Protein AF-A0AAE3LDX1-F1 (afdb_monomer)

Organism: NCBI:txid2953895

pLDDT: mean 82.6, std 17.27, range [41.84, 97.5]

Solvent-accessible surface area (backbone atoms only — not comparable to full-atom values): 6766 Å² total; per-residue (Å²): 136,86,84,80,82,76,87,76,83,76,83,74,78,68,74,68,75,79,70,68,43,77,46,78,57,94,51,28,43,35,42,37,35,90,88,73,79,52,66,51,73,48,46,30,90,44,48,63,34,36,38,38,36,56,79,73,34,30,33,39,39,35,30,73,88,74,52,72,50,79,44,81,39,55,69,71,58,42,50,60,47,43,72,49,41,36,60,80,95,42,52,80,40,33,29,28,32,52,78,74,74,73,74,43,46,54,78,79,70,83,126

Mean predicted aligned error: 10.05 Å

Foldseek 3Di:
DDDDDDDDDPPPPPPPVQDFDWDADDLKIWTDRPPPPDIDIAHLQQFPAWEQEQVQQWIWTAGPVGDIDIDRHHLVVSVVVCVSNHPPVCQQRYWYDYPDDDIDRSVPPPD

Nearest PDB structures (foldseek):
  5umr-assembly1_A  TM=7.146E-01  e=5.166E-03  Homo sapiens
  4khb-assembly1_B  TM=6.270E-01  e=1.653E-02  Thermochaetoides thermophila DSM 1495
  8y8y-assembly1_A  TM=6.718E-01  e=1.009E-01  Homo sapiens
  5xq0-assembly1_A  TM=7.193E-01  e=2.190E-01  Mus musculus
  2dyq-assembly1_A  TM=5.328E-01  e=3.303E+00  Homo sapiens

Radius of gyration: 20.58 Å; Cα contacts (8 Å, |Δi|>4): 174; chains: 1; bounding box: 37×76×34 Å

Secondary structure (DSSP, 8-state):
------------------PPEEEEETTEEEEE-TTT--EEEEEGGGEEEEEEEGGGTEEEEEETTS-EEEEE--HHHHHHHHHHHS-GGGGGGEEEE-SSS--EETTT---

Structure (mmCIF, N/CA/C/O backbone):
data_AF-A0AAE3LDX1-F1
#
_entry.id   AF-A0AAE3LDX1-F1
#
loop_
_atom_site.group_PDB
_atom_site.id
_atom_site.type_symbol
_atom_site.label_atom_id
_atom_site.label_alt_id
_atom_site.label_comp_id
_atom_site.label_asym_id
_atom_site.label_entity_id
_atom_site.label_seq_id
_atom_site.pdbx_PDB_ins_code
_atom_site.Cartn_x
_atom_site.Cartn_y
_atom_site.Cartn_z
_atom_site.occupancy
_atom_site.B_iso_or_equiv
_atom_site.auth_seq_id
_atom_site.auth_comp_id
_atom_site.auth_asym_id
_atom_site.auth_atom_id
_atom_site.pdbx_PDB_model_num
ATOM 1 N N . MET A 1 1 ? 7.105 65.874 -15.212 1.00 44.81 1 MET A N 1
ATOM 2 C CA . MET A 1 1 ? 5.993 64.939 -15.506 1.00 44.81 1 MET A CA 1
ATOM 3 C C . MET A 1 1 ? 6.201 63.674 -14.682 1.00 44.81 1 MET A C 1
ATOM 5 O O . MET A 1 1 ? 7.175 62.970 -14.899 1.00 44.81 1 MET A O 1
ATOM 9 N N . LYS A 1 2 ? 5.371 63.447 -13.654 1.00 41.84 2 LYS A N 1
ATOM 10 C CA . LYS A 1 2 ? 5.481 62.293 -12.744 1.00 41.84 2 LYS A CA 1
ATOM 11 C C . LYS A 1 2 ? 4.779 61.091 -13.383 1.00 41.84 2 LYS A C 1
ATOM 13 O O . LYS A 1 2 ? 3.555 61.102 -13.482 1.00 41.84 2 LYS A O 1
ATOM 18 N N . SER A 1 3 ? 5.528 60.074 -13.812 1.00 41.97 3 SER A N 1
ATOM 19 C CA . SER A 1 3 ? 4.929 58.808 -14.242 1.00 41.97 3 SER A CA 1
ATOM 20 C C . SER A 1 3 ? 4.541 57.997 -12.998 1.00 41.97 3 SER A C 1
ATOM 22 O O . SER A 1 3 ? 5.380 57.630 -12.179 1.00 41.97 3 SER A O 1
ATOM 24 N N . ARG A 1 4 ? 3.236 57.802 -12.797 1.00 49.56 4 ARG A N 1
ATOM 25 C CA . ARG A 1 4 ? 2.677 56.860 -11.821 1.00 49.56 4 ARG A CA 1
ATOM 26 C C . ARG A 1 4 ? 2.269 55.616 -12.599 1.00 49.56 4 ARG A C 1
ATOM 28 O O . ARG A 1 4 ? 1.167 55.571 -13.143 1.00 49.56 4 ARG A O 1
ATOM 35 N N . SER A 1 5 ? 3.164 54.635 -12.682 1.00 45.28 5 SER A N 1
ATOM 36 C CA . SER A 1 5 ? 2.796 53.305 -13.164 1.00 45.28 5 SER A CA 1
ATOM 37 C C . SER A 1 5 ? 2.105 52.546 -12.034 1.00 45.28 5 SER A C 1
ATOM 39 O O . SER A 1 5 ? 2.585 52.509 -10.902 1.00 45.28 5 SER A O 1
ATOM 41 N N . ARG A 1 6 ? 0.912 52.038 -12.339 1.00 51.56 6 ARG A N 1
ATOM 42 C CA . ARG A 1 6 ? -0.026 51.410 -11.410 1.00 51.56 6 ARG A CA 1
ATOM 43 C C . ARG A 1 6 ? 0.454 50.003 -11.060 1.00 51.56 6 ARG A C 1
ATOM 45 O O . ARG A 1 6 ? 0.737 49.211 -11.955 1.00 51.56 6 ARG A O 1
ATOM 52 N N . ASN A 1 7 ? 0.454 49.689 -9.766 1.00 49.59 7 ASN A N 1
ATOM 53 C CA . ASN A 1 7 ? 0.557 48.328 -9.247 1.00 49.59 7 ASN A CA 1
ATOM 54 C C . ASN A 1 7 ? -0.519 47.446 -9.891 1.00 49.59 7 ASN A C 1
ATOM 56 O O . ASN A 1 7 ? -1.702 47.566 -9.570 1.00 49.59 7 ASN A O 1
ATOM 60 N N . ARG A 1 8 ? -0.112 46.547 -10.791 1.00 45.41 8 ARG A N 1
ATOM 61 C CA . ARG A 1 8 ? -0.968 45.457 -11.250 1.00 45.41 8 ARG A CA 1
ATOM 62 C C . ARG A 1 8 ? -0.807 44.308 -10.264 1.00 45.41 8 ARG A C 1
ATOM 64 O O . ARG A 1 8 ? 0.188 43.590 -10.294 1.00 45.41 8 ARG A O 1
ATOM 71 N N . SER A 1 9 ? -1.789 44.197 -9.372 1.00 49.94 9 SER A N 1
ATOM 72 C CA . SER A 1 9 ? -2.057 42.998 -8.582 1.00 49.94 9 SER A CA 1
ATOM 73 C C . SER A 1 9 ? -2.025 41.787 -9.516 1.00 49.94 9 SER A C 1
ATOM 75 O O . SER A 1 9 ? -2.867 41.667 -10.407 1.00 49.94 9 SER A O 1
ATOM 77 N N . THR A 1 10 ? -1.014 40.935 -9.366 1.00 48.53 10 THR A N 1
ATOM 78 C CA . THR A 1 10 ? -1.099 39.563 -9.857 1.00 48.53 10 THR A CA 1
ATOM 79 C C . THR A 1 10 ? -1.585 38.755 -8.678 1.00 48.53 10 THR A C 1
ATOM 81 O O . THR A 1 10 ? -0.826 38.384 -7.784 1.00 48.53 10 THR A O 1
ATOM 84 N N . ASP A 1 11 ? -2.900 38.592 -8.666 1.00 45.12 11 ASP A N 1
ATOM 85 C CA . ASP A 1 11 ? -3.626 37.654 -7.838 1.00 45.12 11 ASP A CA 1
ATOM 86 C C . ASP A 1 11 ? -3.060 36.257 -8.122 1.00 45.12 11 ASP A C 1
ATOM 88 O O . ASP A 1 11 ? -3.451 35.558 -9.055 1.00 45.12 11 ASP A O 1
ATOM 92 N N . LYS A 1 12 ? -2.005 35.897 -7.387 1.00 45.44 12 LYS A N 1
ATOM 93 C CA . LYS A 1 12 ? -1.544 34.522 -7.292 1.00 45.44 12 LYS A CA 1
ATOM 94 C C . LYS A 1 12 ? -2.533 33.855 -6.358 1.00 45.44 12 LYS A C 1
ATOM 96 O O . LYS A 1 12 ? -2.269 33.742 -5.160 1.00 45.44 12 LYS A O 1
ATOM 101 N N . THR A 1 13 ? -3.640 33.380 -6.915 1.00 45.41 13 THR A N 1
ATOM 102 C CA . THR A 1 13 ? -4.394 32.263 -6.354 1.00 45.41 13 THR A CA 1
ATOM 103 C C . THR A 1 13 ? -3.434 31.080 -6.267 1.00 45.41 13 THR A C 1
ATOM 105 O O . THR A 1 13 ? -3.368 30.199 -7.119 1.00 45.41 13 THR A O 1
ATOM 108 N N . ARG A 1 14 ? -2.625 31.078 -5.202 1.00 46.25 14 ARG A N 1
ATOM 109 C CA . ARG A 1 14 ? -2.062 29.866 -4.637 1.00 46.25 14 ARG A CA 1
ATOM 110 C C . ARG A 1 14 ? -3.283 29.031 -4.298 1.00 46.25 14 ARG A C 1
ATOM 112 O O . ARG A 1 14 ? -3.916 29.249 -3.269 1.00 46.25 14 ARG A O 1
ATOM 119 N N . HIS A 1 15 ? -3.629 28.093 -5.172 1.00 44.72 15 HIS A N 1
ATOM 120 C CA . HIS A 1 15 ? -4.298 26.889 -4.725 1.00 44.72 15 HIS A CA 1
ATOM 121 C C . HIS A 1 15 ? -3.391 26.329 -3.632 1.00 44.72 15 HIS A C 1
ATOM 123 O O . HIS A 1 15 ? -2.370 25.711 -3.922 1.00 44.72 15 HIS A O 1
ATOM 129 N N . SER A 1 16 ? -3.686 26.652 -2.370 1.00 51.44 16 SER A N 1
ATOM 130 C CA . SER A 1 16 ? -3.141 25.914 -1.247 1.00 51.44 16 SER A CA 1
ATOM 131 C C . SER A 1 16 ? -3.582 24.489 -1.521 1.00 51.44 16 SER A C 1
ATOM 133 O O . SER A 1 16 ? -4.783 24.209 -1.434 1.00 51.44 16 SER A O 1
ATOM 135 N N . ALA A 1 17 ? -2.663 23.643 -1.988 1.00 55.59 17 ALA A N 1
ATOM 136 C CA . ALA A 1 17 ? -2.911 22.222 -2.110 1.00 55.59 17 ALA A CA 1
ATOM 137 C C . ALA A 1 17 ? -3.494 21.812 -0.759 1.00 55.59 17 ALA A C 1
ATOM 139 O O . ALA A 1 17 ? -2.866 22.015 0.278 1.00 55.59 17 ALA A O 1
ATOM 140 N N . GLN A 1 18 ? -4.774 21.452 -0.752 1.00 64.81 18 GLN A N 1
ATOM 141 C CA . GLN A 1 18 ? -5.480 21.183 0.487 1.00 64.81 18 GLN A CA 1
ATOM 142 C C . GLN A 1 18 ? -4.864 19.901 1.034 1.00 64.81 18 GLN A C 1
ATOM 144 O O . GLN A 1 18 ? -5.086 18.829 0.477 1.00 64.81 18 GLN A O 1
ATOM 149 N N . GLU A 1 19 ? -4.005 20.029 2.043 1.00 73.12 19 GLU A N 1
ATOM 150 C CA . GLU A 1 19 ? -3.224 18.899 2.533 1.00 73.12 19 GLU A CA 1
ATOM 151 C C . GLU A 1 19 ? -4.141 17.885 3.218 1.00 73.12 19 GLU A C 1
ATOM 153 O O . GLU A 1 19 ? -4.826 18.177 4.206 1.00 73.12 19 GLU A O 1
ATOM 158 N N . LEU A 1 20 ? -4.151 16.676 2.660 1.00 82.19 20 LEU A N 1
ATOM 159 C CA . LEU A 1 20 ? -4.661 15.483 3.312 1.00 82.19 20 LEU A CA 1
ATOM 160 C C . LEU A 1 20 ? -3.851 15.264 4.593 1.00 82.19 20 LEU A C 1
ATOM 162 O O . LEU A 1 20 ? -2.628 15.150 4.543 1.00 82.19 20 LEU A O 1
ATOM 166 N N . LYS A 1 21 ? -4.520 15.202 5.745 1.00 87.81 21 LYS A N 1
ATOM 167 C CA . LYS A 1 21 ? -3.857 14.913 7.019 1.00 87.81 21 LYS A CA 1
ATOM 168 C C . LYS A 1 21 ? -3.807 13.408 7.224 1.00 87.81 21 LYS A C 1
ATOM 170 O O . LYS A 1 21 ? -4.852 12.762 7.218 1.00 87.81 21 LYS A O 1
ATOM 175 N N . ILE A 1 22 ? -2.611 12.874 7.437 1.00 88.44 22 ILE A N 1
ATOM 176 C CA . ILE A 1 22 ? -2.392 11.450 7.693 1.00 88.44 22 ILE A CA 1
ATOM 177 C C . ILE A 1 22 ? -2.043 11.286 9.173 1.00 88.44 22 ILE A C 1
ATOM 179 O O . ILE A 1 22 ? -1.066 11.858 9.651 1.00 88.44 22 ILE A O 1
ATOM 183 N N . GLY A 1 23 ? -2.874 10.549 9.903 1.00 89.25 23 GLY A N 1
ATOM 184 C CA . GLY A 1 23 ? -2.653 10.163 11.294 1.00 89.25 23 GLY A CA 1
ATOM 185 C C . GLY A 1 23 ? -2.343 8.674 11.396 1.00 89.25 23 GLY A C 1
ATOM 186 O O . GLY A 1 23 ? -2.843 7.884 10.597 1.00 89.25 23 GLY A O 1
ATOM 187 N N . VAL A 1 24 ? -1.529 8.298 12.379 1.00 87.56 24 VAL A N 1
ATOM 188 C CA . VAL A 1 24 ? -1.127 6.908 12.621 1.00 87.56 24 VAL A CA 1
ATOM 189 C C . VAL A 1 24 ? -1.364 6.593 14.088 1.00 87.56 24 VAL A C 1
ATOM 191 O O . VAL A 1 24 ? -0.856 7.304 14.953 1.00 87.56 24 VAL A O 1
ATOM 194 N N . GLU A 1 25 ? -2.133 5.545 14.362 1.00 82.81 25 GLU A N 1
ATOM 195 C CA . GLU A 1 25 ? -2.467 5.126 15.722 1.00 82.81 25 GLU A CA 1
ATOM 196 C C . GLU A 1 25 ? -2.748 3.620 15.744 1.00 82.81 25 GLU A C 1
ATOM 198 O O . GLU A 1 25 ? -3.597 3.151 14.995 1.00 82.81 25 GLU A O 1
ATOM 203 N N . GLY A 1 26 ? -2.028 2.861 16.578 1.00 75.75 26 GLY A N 1
ATOM 204 C CA . GLY A 1 26 ? -2.362 1.466 16.909 1.00 75.75 26 GLY A CA 1
ATOM 205 C C . GLY A 1 26 ? -2.677 0.547 15.720 1.00 75.75 26 GLY A C 1
ATOM 206 O O . GLY A 1 26 ? -3.734 -0.076 15.708 1.00 75.75 26 GLY A O 1
ATOM 207 N N . GLY A 1 27 ? -1.804 0.487 14.707 1.00 81.00 27 GLY A N 1
ATOM 208 C CA . GLY A 1 27 ? -2.024 -0.349 13.516 1.00 81.00 27 GLY A CA 1
ATOM 209 C C . GLY A 1 27 ? -3.101 0.179 12.560 1.00 81.00 27 GLY A C 1
ATOM 210 O O . GLY A 1 27 ? -3.628 -0.566 11.734 1.00 81.00 27 GLY A O 1
ATOM 211 N N . LYS A 1 28 ? -3.446 1.465 12.668 1.00 90.00 28 LYS A N 1
ATOM 212 C CA . LYS A 1 28 ? -4.384 2.149 11.779 1.00 90.00 28 LYS A CA 1
ATOM 213 C C . LYS A 1 28 ? -3.727 3.354 11.131 1.00 90.00 28 LYS A C 1
ATOM 215 O O . LYS A 1 28 ? -2.945 4.074 11.760 1.00 90.00 28 LYS A O 1
ATOM 220 N N . ILE A 1 29 ? -4.105 3.611 9.884 1.00 91.81 29 ILE A N 1
ATOM 221 C CA . ILE A 1 29 ? -3.786 4.854 9.185 1.00 91.81 29 ILE A CA 1
ATOM 222 C C . ILE A 1 29 ? -5.084 5.589 8.890 1.00 91.81 29 ILE A C 1
ATOM 224 O O . ILE A 1 29 ? -5.955 5.084 8.187 1.00 91.81 29 ILE A O 1
ATOM 228 N N . ALA A 1 30 ? -5.205 6.798 9.428 1.00 91.94 30 ALA A N 1
ATOM 229 C CA . ALA A 1 30 ? -6.352 7.664 9.225 1.00 91.94 30 ALA A CA 1
ATOM 230 C C . ALA A 1 30 ? -6.000 8.776 8.240 1.00 91.94 30 ALA A C 1
ATOM 232 O O . ALA A 1 30 ? -5.122 9.598 8.497 1.00 91.94 30 ALA A O 1
ATOM 233 N N . PHE A 1 31 ? -6.739 8.852 7.146 1.00 90.00 31 PHE A N 1
ATOM 234 C CA . PHE A 1 31 ? -6.618 9.900 6.150 1.00 90.00 31 PHE A CA 1
ATOM 235 C C . PHE A 1 31 ? -7.804 10.839 6.304 1.00 90.00 31 PHE A C 1
ATOM 237 O O . PHE A 1 31 ? -8.962 10.446 6.149 1.00 90.00 31 PHE A O 1
ATOM 244 N N . ARG A 1 32 ? -7.513 12.090 6.646 1.00 89.44 32 ARG A N 1
ATOM 245 C CA . ARG A 1 32 ? -8.520 13.100 6.955 1.00 89.44 32 ARG A CA 1
ATOM 246 C C . ARG A 1 32 ? -8.414 14.243 5.969 1.00 89.44 32 ARG A C 1
ATOM 248 O O . ARG A 1 32 ? -7.370 14.890 5.890 1.00 89.44 32 ARG A O 1
ATOM 255 N N . ALA A 1 33 ? -9.496 14.517 5.247 1.00 86.06 33 ALA A N 1
ATOM 256 C CA . ALA A 1 33 ? -9.602 15.644 4.329 1.00 86.06 33 ALA A CA 1
ATOM 257 C C . ALA A 1 33 ? -10.558 16.698 4.928 1.00 86.06 33 ALA A C 1
ATOM 259 O O . ALA A 1 33 ? -11.764 16.665 4.656 1.00 86.06 33 ALA A O 1
ATOM 260 N N . PRO A 1 34 ? -10.048 17.660 5.733 1.00 76.62 34 PRO A N 1
ATOM 261 C CA . PRO A 1 34 ? -10.849 18.423 6.701 1.00 76.62 34 PRO A CA 1
ATOM 262 C C . PRO A 1 34 ? -11.999 19.250 6.117 1.00 76.62 34 PRO A C 1
ATOM 264 O O . PRO A 1 34 ? -12.920 19.602 6.843 1.00 76.62 34 PRO A O 1
ATOM 267 N N . ARG A 1 35 ? -11.946 19.590 4.824 1.00 78.44 35 ARG A N 1
ATOM 268 C CA . ARG A 1 35 ? -12.963 20.412 4.145 1.00 78.44 35 ARG A CA 1
A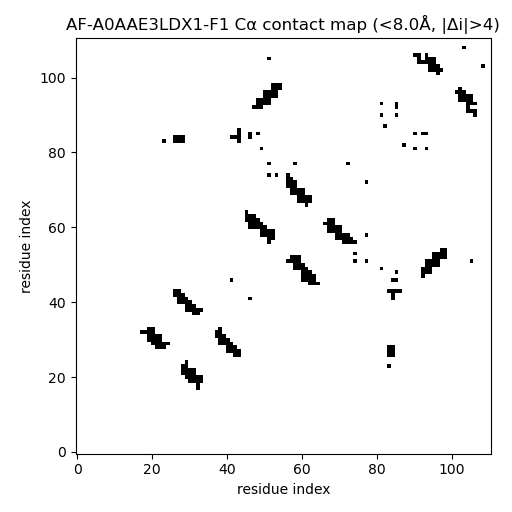TOM 269 C C . ARG A 1 35 ? -13.902 19.628 3.231 1.00 78.44 35 ARG A C 1
ATOM 271 O O . ARG A 1 35 ? -14.851 20.204 2.720 1.00 78.44 35 ARG A O 1
ATOM 278 N N . SER A 1 36 ? -13.638 18.340 3.019 1.00 80.88 36 SER A N 1
ATOM 279 C CA . SER A 1 36 ? -14.465 17.484 2.158 1.00 80.88 36 SER A CA 1
ATOM 280 C C . SER A 1 36 ? -15.480 16.649 2.940 1.00 80.88 36 SER A C 1
ATOM 282 O O . SER A 1 36 ? -16.367 16.052 2.344 1.00 80.88 36 SER A O 1
ATOM 284 N N . GLY A 1 37 ? -15.323 16.554 4.268 1.00 76.06 37 GLY A N 1
ATOM 285 C CA . GLY A 1 37 ? -16.066 15.601 5.099 1.00 76.06 37 GLY A CA 1
ATOM 286 C C . GLY A 1 37 ? -15.645 14.142 4.887 1.00 76.06 37 GLY A C 1
ATOM 287 O O . GLY A 1 37 ? -16.090 13.269 5.626 1.00 76.06 37 GLY A O 1
ATOM 288 N N . PHE A 1 38 ? -14.757 13.873 3.926 1.00 81.25 38 PHE A N 1
ATOM 289 C CA . PHE A 1 38 ? -14.241 12.546 3.649 1.00 81.25 38 PHE A CA 1
ATOM 290 C C . PHE A 1 38 ? -13.094 12.214 4.604 1.00 81.25 38 PHE A C 1
ATOM 292 O O . PHE A 1 38 ? -12.040 12.859 4.606 1.00 81.25 38 PHE A O 1
ATOM 299 N N . ASN A 1 39 ? -13.311 11.192 5.422 1.00 86.38 39 ASN A N 1
ATOM 300 C CA . ASN A 1 39 ? -12.284 10.576 6.241 1.00 86.38 39 ASN A CA 1
ATOM 301 C C . ASN A 1 39 ? -12.335 9.079 5.978 1.00 86.38 39 ASN A C 1
ATOM 303 O O . ASN A 1 39 ? -13.421 8.502 5.962 1.00 86.38 39 ASN A O 1
ATOM 307 N N . PHE A 1 40 ? -11.177 8.457 5.805 1.00 87.94 40 PHE A N 1
ATOM 308 C CA . PHE A 1 40 ? -11.091 7.007 5.759 1.00 87.94 40 PHE A CA 1
ATOM 309 C C . PHE A 1 40 ? -10.017 6.527 6.721 1.00 87.94 40 PHE A C 1
ATOM 311 O O . PHE A 1 40 ? -9.014 7.205 6.954 1.00 87.94 40 PHE A O 1
ATOM 318 N N . VAL A 1 41 ? -10.266 5.370 7.313 1.00 91.56 41 VAL A N 1
ATOM 319 C CA . VAL A 1 41 ? -9.336 4.691 8.203 1.00 91.56 41 VAL A CA 1
ATOM 320 C C . VAL A 1 41 ? -9.063 3.342 7.578 1.00 91.56 41 VAL A C 1
ATOM 322 O O . VAL A 1 41 ? -9.990 2.692 7.105 1.00 91.56 41 VAL A O 1
ATOM 325 N N . LEU A 1 42 ? -7.793 2.972 7.536 1.00 92.56 42 LEU A N 1
ATOM 326 C CA . LEU A 1 42 ? -7.352 1.674 7.074 1.00 92.56 42 LEU A CA 1
ATOM 327 C C . LEU A 1 42 ? -6.703 0.945 8.242 1.00 92.56 42 LEU A C 1
ATOM 329 O O . LEU A 1 42 ? -5.753 1.466 8.834 1.00 92.56 42 LEU A O 1
ATOM 333 N N . GLU A 1 43 ? -7.221 -0.233 8.571 1.00 92.00 43 GLU A N 1
ATOM 334 C CA . GLU A 1 43 ? -6.689 -1.071 9.643 1.00 92.00 43 GLU A CA 1
ATOM 335 C C . GLU A 1 43 ? -5.790 -2.169 9.070 1.00 92.00 43 GLU A C 1
ATOM 337 O O . GLU A 1 43 ? -6.107 -2.763 8.039 1.00 92.00 43 GLU A O 1
ATOM 342 N N . GLN A 1 44 ? -4.686 -2.483 9.753 1.00 91.50 44 GLN A N 1
ATOM 343 C CA . GLN A 1 44 ? -3.772 -3.565 9.353 1.00 91.50 44 GLN A CA 1
ATOM 344 C C . GLN A 1 44 ? -4.497 -4.893 9.083 1.00 91.50 44 GLN A C 1
ATOM 346 O O . GLN A 1 44 ? -4.180 -5.594 8.125 1.00 91.50 44 GLN A O 1
ATOM 351 N N . ALA A 1 45 ? -5.497 -5.226 9.907 1.00 90.75 45 ALA A N 1
ATOM 352 C CA . ALA A 1 45 ? -6.267 -6.464 9.793 1.00 90.75 45 ALA A CA 1
ATOM 353 C C . ALA A 1 45 ? -7.115 -6.550 8.509 1.00 90.75 45 ALA A C 1
ATOM 355 O O . ALA A 1 45 ? -7.516 -7.640 8.113 1.00 90.75 45 ALA A O 1
ATOM 356 N N . GLU A 1 46 ? -7.395 -5.421 7.854 1.00 92.25 46 GLU A N 1
ATOM 357 C CA . GLU A 1 46 ? -8.171 -5.373 6.611 1.00 92.25 46 GLU A CA 1
ATOM 358 C C . GLU A 1 46 ? -7.283 -5.462 5.369 1.00 92.25 46 GLU A C 1
ATOM 360 O O . GLU A 1 46 ? -7.754 -5.853 4.297 1.00 92.25 46 GLU A O 1
ATOM 365 N N . VAL A 1 47 ? -6.003 -5.110 5.503 1.00 93.94 47 VAL A N 1
ATOM 366 C CA . VAL A 1 47 ? -5.035 -5.109 4.408 1.00 93.94 47 VAL A CA 1
ATOM 367 C C . VAL A 1 47 ? -4.614 -6.538 4.115 1.00 93.94 47 VAL A C 1
ATOM 369 O O . VAL A 1 47 ? -4.085 -7.218 4.985 1.00 93.94 47 VAL A O 1
ATOM 372 N N . LYS A 1 48 ? -4.804 -6.973 2.868 1.00 94.88 48 LYS A N 1
ATOM 373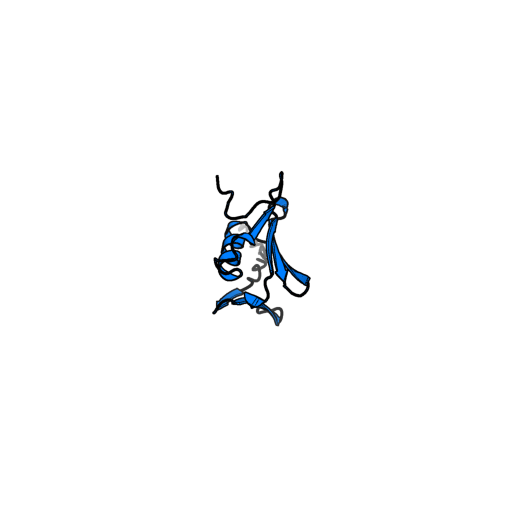 C CA . LYS A 1 48 ? -4.356 -8.264 2.327 1.00 94.88 48 LYS A CA 1
ATOM 374 C C . LYS A 1 48 ? -2.952 -8.193 1.725 1.00 94.88 48 LYS A C 1
ATOM 376 O O . LYS A 1 48 ? -2.264 -9.198 1.691 1.00 94.88 48 LYS A O 1
ATOM 381 N N . GLY A 1 49 ? -2.560 -7.047 1.182 1.00 95.56 49 GLY A N 1
ATOM 382 C CA . GLY A 1 49 ? -1.264 -6.896 0.532 1.00 95.56 49 GLY A CA 1
ATOM 383 C C . GLY A 1 49 ? -1.123 -5.548 -0.150 1.00 95.56 49 GLY A C 1
ATOM 384 O O . GLY A 1 49 ? -2.109 -4.831 -0.361 1.00 95.56 49 GLY A O 1
ATOM 385 N N . LEU A 1 50 ? 0.115 -5.214 -0.490 1.00 97.06 50 LEU A N 1
ATOM 386 C CA . LEU A 1 50 ? 0.498 -3.918 -1.026 1.00 97.06 50 LEU A CA 1
ATOM 387 C C . LEU A 1 50 ? 1.282 -4.103 -2.323 1.00 97.06 50 LEU A C 1
ATOM 389 O O . LEU A 1 50 ? 2.165 -4.952 -2.404 1.00 97.06 50 LEU A O 1
ATOM 393 N N . LEU A 1 51 ? 0.992 -3.285 -3.330 1.00 97.31 51 LEU A N 1
ATOM 394 C CA . LEU A 1 51 ? 1.746 -3.258 -4.579 1.00 97.31 51 LEU A CA 1
ATOM 395 C C . LEU A 1 51 ? 2.121 -1.822 -4.927 1.00 97.31 51 LEU A C 1
ATOM 397 O O . LEU A 1 51 ? 1.248 -0.983 -5.138 1.00 97.31 51 LEU A O 1
ATOM 401 N N . PHE A 1 52 ? 3.416 -1.538 -5.022 1.00 97.50 52 PHE A N 1
ATOM 402 C CA . PHE A 1 52 ? 3.885 -0.275 -5.577 1.00 97.50 52 PHE A CA 1
ATOM 403 C C . PHE A 1 52 ? 4.157 -0.403 -7.078 1.00 97.50 52 PHE A C 1
ATOM 405 O O . PHE A 1 52 ? 4.980 -1.212 -7.496 1.00 97.50 52 PHE A O 1
ATOM 412 N N . CYS A 1 53 ? 3.493 0.424 -7.883 1.00 96.75 53 CYS A N 1
ATOM 413 C CA . CYS A 1 53 ? 3.623 0.458 -9.339 1.00 96.75 53 CYS A CA 1
ATOM 414 C C . CYS A 1 53 ? 4.482 1.654 -9.776 1.00 96.75 53 CYS A C 1
ATOM 416 O O . CYS A 1 53 ? 3.967 2.776 -9.885 1.00 96.75 53 CYS A O 1
ATOM 418 N N . GLU A 1 54 ? 5.762 1.415 -10.087 1.00 95.38 54 GLU A N 1
ATOM 419 C CA . GLU A 1 54 ? 6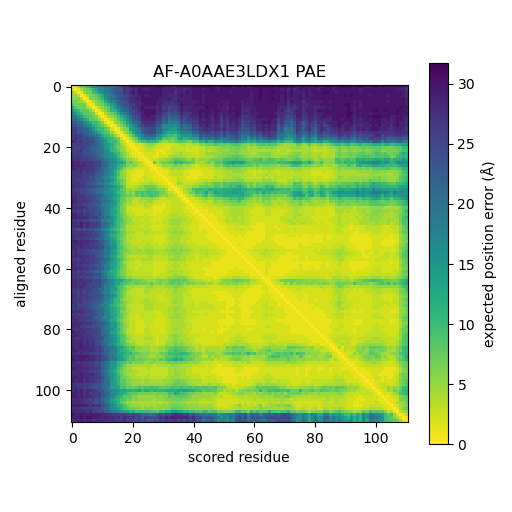.769 2.452 -10.367 1.00 95.38 54 GLU A CA 1
ATOM 420 C C . GLU A 1 54 ? 6.341 3.401 -11.495 1.00 95.38 54 GLU A C 1
ATOM 422 O O . GLU A 1 54 ? 6.321 4.621 -11.313 1.00 95.38 54 GLU A O 1
ATOM 427 N N . ALA A 1 55 ? 5.894 2.843 -12.626 1.00 94.69 55 ALA A N 1
ATOM 428 C CA . ALA A 1 55 ? 5.496 3.611 -13.807 1.00 94.69 55 ALA A CA 1
ATOM 429 C C . ALA A 1 55 ? 4.398 4.646 -13.519 1.00 94.69 55 ALA A C 1
ATOM 431 O O . ALA A 1 55 ? 4.341 5.705 -14.142 1.00 94.69 55 ALA A O 1
ATOM 432 N N . SER 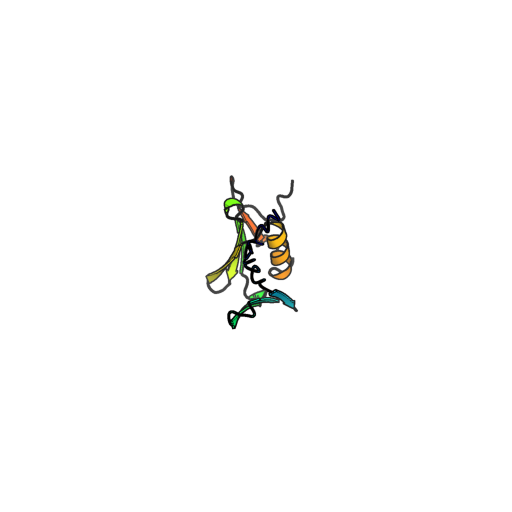A 1 56 ? 3.515 4.346 -12.565 1.00 95.69 56 SER A N 1
ATOM 433 C CA . SER A 1 56 ? 2.355 5.183 -12.255 1.00 95.69 56 SER A CA 1
ATOM 434 C C . SER A 1 56 ? 2.493 5.993 -10.966 1.00 95.69 56 SER A C 1
ATOM 436 O O . SER A 1 56 ? 1.648 6.861 -10.719 1.00 95.69 56 SER A O 1
ATOM 438 N N . LYS A 1 57 ? 3.544 5.737 -10.170 1.00 96.56 57 LYS A N 1
ATOM 439 C CA . LYS A 1 57 ? 3.757 6.300 -8.827 1.00 96.56 57 LYS A CA 1
ATOM 440 C C . LYS A 1 57 ? 2.521 6.129 -7.943 1.00 96.56 57 LYS A C 1
ATOM 442 O O . LYS A 1 57 ? 1.913 7.098 -7.473 1.00 96.56 57 LYS A O 1
ATOM 447 N N . LYS A 1 58 ? 2.093 4.874 -7.811 1.00 97.12 58 LYS A N 1
ATOM 448 C CA . LYS A 1 58 ? 0.912 4.481 -7.040 1.00 97.12 58 LYS A CA 1
ATOM 449 C C . LYS A 1 58 ? 1.235 3.314 -6.128 1.00 97.12 58 LYS A C 1
ATOM 451 O O . LYS A 1 58 ? 1.890 2.368 -6.553 1.00 97.12 58 LYS A O 1
ATOM 456 N N . LEU A 1 59 ? 0.704 3.379 -4.917 1.00 97.25 59 LEU A N 1
ATOM 457 C CA . LEU A 1 59 ? 0.548 2.249 -4.023 1.00 97.25 59 LEU A CA 1
ATOM 458 C C . LEU A 1 59 ? -0.894 1.747 -4.118 1.00 97.25 59 LEU A C 1
ATOM 460 O O . LEU A 1 59 ? -1.841 2.493 -3.859 1.00 97.25 59 LEU A O 1
ATOM 464 N N . GLU A 1 60 ? -1.049 0.484 -4.482 1.00 97.50 60 GLU A N 1
ATOM 465 C CA . GLU A 1 60 ? -2.306 -0.247 -4.427 1.00 97.50 60 GLU A CA 1
ATOM 466 C C . GLU A 1 60 ? -2.367 -1.026 -3.115 1.00 97.50 60 GLU A C 1
ATOM 468 O O . GLU A 1 60 ? -1.488 -1.830 -2.808 1.00 97.50 60 GLU A O 1
ATOM 473 N N . VAL A 1 61 ? -3.418 -0.782 -2.341 1.00 96.38 61 VAL A N 1
ATOM 474 C CA . VAL A 1 61 ? -3.728 -1.492 -1.105 1.00 96.38 61 VAL A CA 1
ATOM 475 C C . VAL A 1 61 ? -4.882 -2.436 -1.395 1.00 96.38 61 VAL A C 1
ATOM 477 O O . VAL A 1 61 ? -6.012 -1.993 -1.608 1.00 96.38 61 VAL A O 1
ATOM 480 N N . SER A 1 62 ? -4.610 -3.735 -1.409 1.00 96.69 62 SER A N 1
ATOM 481 C CA . SER A 1 62 ? -5.649 -4.756 -1.549 1.00 96.69 62 SER A CA 1
ATOM 482 C C . SER A 1 62 ? -6.240 -5.079 -0.185 1.00 96.69 62 SER A C 1
ATOM 484 O O . SER A 1 62 ? -5.488 -5.326 0.756 1.00 96.69 62 SER A O 1
ATOM 486 N N . LEU A 1 63 ? -7.567 -5.116 -0.074 1.00 95.38 63 LEU A N 1
ATOM 487 C CA . LEU A 1 63 ? -8.267 -5.487 1.157 1.00 95.38 63 LEU A CA 1
ATOM 488 C C . LEU A 1 63 ? -8.737 -6.946 1.110 1.00 95.38 63 LEU A C 1
ATOM 490 O O . LEU A 1 63 ? -8.998 -7.492 0.035 1.00 95.38 63 LEU A O 1
ATOM 494 N N . HIS A 1 64 ? -8.901 -7.580 2.273 1.00 92.56 64 HIS A N 1
ATOM 495 C CA . HIS A 1 64 ? -9.368 -8.972 2.367 1.00 92.56 64 HIS A CA 1
ATOM 496 C C . HIS A 1 64 ? -10.740 -9.202 1.713 1.00 92.56 64 HIS A C 1
ATOM 498 O O . HIS A 1 64 ? -10.989 -10.277 1.171 1.00 92.56 64 HIS A O 1
ATOM 504 N N . HIS A 1 65 ? -11.598 -8.181 1.686 1.00 90.19 65 HIS A N 1
ATOM 505 C CA . HIS A 1 65 ? -12.938 -8.243 1.095 1.00 90.19 65 HIS A CA 1
ATOM 506 C C . HIS A 1 65 ? -12.978 -7.955 -0.418 1.00 90.19 65 HIS A C 1
ATOM 508 O O . HIS A 1 65 ? -14.058 -7.824 -0.987 1.00 90.19 65 HIS A O 1
ATOM 514 N N . GLY A 1 66 ? -11.819 -7.855 -1.081 1.00 89.75 66 GLY A N 1
ATOM 515 C CA . GLY A 1 66 ? -11.712 -7.716 -2.540 1.00 89.75 66 GLY A CA 1
ATOM 516 C C . GLY A 1 66 ? -11.691 -6.278 -3.066 1.00 89.75 66 GLY A C 1
ATOM 517 O O . GLY A 1 66 ? -11.429 -6.076 -4.248 1.00 89.75 66 GLY A O 1
ATOM 518 N N . SER A 1 67 ? -11.915 -5.279 -2.211 1.00 93.75 67 SER A N 1
ATOM 519 C CA . SER A 1 67 ? -11.756 -3.864 -2.566 1.00 93.75 67 SER A CA 1
ATOM 520 C C . SER A 1 67 ? -10.281 -3.460 -2.662 1.00 93.75 67 SER A C 1
ATOM 522 O O . SER A 1 67 ? -9.424 -4.028 -1.982 1.00 93.75 67 SER A O 1
ATOM 524 N N . THR A 1 68 ? -9.996 -2.420 -3.450 1.00 95.56 68 THR A N 1
ATOM 525 C CA . THR A 1 68 ? -8.649 -1.847 -3.595 1.00 95.56 68 THR A CA 1
ATOM 526 C C . THR A 1 68 ? -8.673 -0.343 -3.357 1.00 95.56 68 THR A C 1
ATOM 528 O O . THR A 1 68 ? -9.502 0.370 -3.923 1.00 95.56 68 THR A O 1
ATOM 531 N N . ILE A 1 69 ? -7.734 0.148 -2.547 1.00 94.19 69 ILE A N 1
ATOM 532 C CA . ILE A 1 69 ? -7.477 1.580 -2.358 1.00 94.19 69 ILE A CA 1
ATOM 533 C C . ILE A 1 69 ? -6.209 1.940 -3.129 1.00 94.19 69 ILE A C 1
ATOM 535 O O . ILE A 1 69 ? -5.215 1.225 -3.063 1.00 94.19 69 ILE A O 1
ATOM 539 N N . VAL A 1 70 ? -6.229 3.061 -3.849 1.00 95.12 70 VAL A N 1
ATOM 540 C CA . VAL A 1 70 ? -5.079 3.531 -4.629 1.00 95.12 70 VAL A CA 1
ATOM 541 C C . VAL A 1 70 ? -4.598 4.867 -4.083 1.00 95.12 70 VAL A C 1
ATOM 543 O O . VAL A 1 70 ? -5.340 5.849 -4.072 1.00 95.12 70 VAL A O 1
ATOM 546 N N . ILE A 1 71 ? -3.333 4.915 -3.676 1.00 93.00 71 ILE A N 1
ATOM 547 C CA . ILE A 1 71 ? -2.671 6.104 -3.138 1.00 93.00 71 ILE A CA 1
ATOM 548 C C . ILE A 1 71 ? -1.593 6.531 -4.131 1.00 93.00 71 ILE A C 1
ATOM 550 O O . ILE A 1 71 ? -0.724 5.742 -4.484 1.00 93.00 71 ILE A O 1
ATOM 554 N N . ARG A 1 72 ? -1.623 7.783 -4.604 1.00 93.75 72 ARG A N 1
ATOM 555 C CA . ARG A 1 72 ? -0.520 8.326 -5.416 1.00 93.75 72 ARG A CA 1
ATOM 556 C C . ARG A 1 72 ? 0.605 8.762 -4.485 1.00 93.75 72 ARG A C 1
ATOM 558 O O . ARG A 1 72 ? 0.410 9.680 -3.693 1.00 93.75 72 ARG A O 1
ATOM 565 N N . CYS A 1 73 ? 1.756 8.116 -4.591 1.00 93.25 73 CYS A N 1
ATOM 566 C CA . CYS A 1 73 ? 2.930 8.400 -3.776 1.00 93.25 73 CYS A CA 1
ATOM 567 C C . CYS A 1 73 ? 4.208 7.943 -4.493 1.00 93.25 73 CYS A C 1
ATOM 569 O O . CYS A 1 73 ? 4.151 7.216 -5.486 1.00 93.25 73 CYS A O 1
ATOM 571 N N . ASP A 1 74 ? 5.364 8.393 -4.015 1.00 95.19 74 ASP A N 1
ATOM 572 C CA . ASP A 1 74 ? 6.645 7.796 -4.393 1.00 95.19 74 ASP A CA 1
ATOM 573 C C . ASP A 1 74 ? 6.905 6.507 -3.595 1.00 95.19 74 ASP A C 1
ATOM 575 O O . ASP A 1 74 ? 6.100 6.098 -2.749 1.00 95.19 74 ASP A O 1
ATOM 579 N N . PHE A 1 75 ? 8.019 5.844 -3.904 1.00 94.31 75 PHE A N 1
ATOM 580 C CA . PHE A 1 75 ? 8.350 4.563 -3.294 1.00 94.31 75 PHE A CA 1
ATOM 581 C C . PHE A 1 75 ? 8.716 4.695 -1.810 1.00 94.31 75 PHE A C 1
ATOM 583 O O . PHE A 1 75 ? 8.326 3.850 -1.011 1.00 94.31 75 PHE A O 1
ATOM 590 N N . GLU A 1 76 ? 9.381 5.780 -1.406 1.00 92.69 76 GLU A N 1
ATOM 591 C CA . GLU A 1 76 ? 9.726 6.022 0.002 1.00 92.69 76 GLU A CA 1
ATOM 592 C C . GLU A 1 76 ? 8.480 6.226 0.871 1.00 92.69 76 GLU A C 1
ATOM 594 O O . GLU A 1 76 ? 8.357 5.649 1.953 1.00 92.69 76 GLU A O 1
ATOM 599 N N . ASN A 1 77 ? 7.485 6.957 0.369 1.00 92.56 77 ASN A N 1
ATOM 600 C CA . ASN A 1 77 ? 6.192 7.056 1.036 1.00 92.56 77 ASN A CA 1
ATOM 601 C C . ASN A 1 77 ? 5.426 5.723 1.004 1.00 92.56 77 ASN A C 1
ATOM 603 O O . ASN A 1 77 ? 4.736 5.394 1.967 1.00 92.56 77 ASN A O 1
ATOM 607 N N . ALA A 1 78 ? 5.562 4.917 -0.055 1.00 94.44 78 ALA A N 1
ATOM 608 C CA . ALA A 1 78 ? 4.970 3.579 -0.091 1.00 94.44 78 ALA A CA 1
ATOM 609 C C . ALA A 1 78 ? 5.550 2.669 1.003 1.00 94.44 78 ALA A C 1
ATOM 611 O O . ALA A 1 78 ? 4.784 2.027 1.719 1.00 94.44 78 ALA A O 1
ATOM 612 N N . LYS A 1 79 ? 6.874 2.694 1.208 1.00 92.81 79 LYS A N 1
ATOM 613 C CA . LYS A 1 79 ? 7.551 2.011 2.323 1.00 92.81 79 LYS A CA 1
ATOM 614 C C . LYS A 1 79 ? 7.034 2.492 3.677 1.00 92.81 79 LYS A C 1
ATOM 616 O O . LYS A 1 79 ? 6.745 1.673 4.545 1.00 92.81 79 LYS A O 1
ATOM 621 N N . PHE A 1 80 ? 6.850 3.806 3.846 1.00 91.44 80 PHE A N 1
ATOM 622 C CA . PHE A 1 80 ? 6.260 4.382 5.060 1.00 91.44 80 PHE A CA 1
ATOM 623 C C . PHE A 1 80 ? 4.864 3.812 5.362 1.00 91.44 80 PHE A C 1
ATOM 625 O O . PHE A 1 80 ? 4.548 3.558 6.529 1.00 91.44 80 PHE A O 1
ATOM 632 N N . PHE A 1 81 ? 4.026 3.619 4.339 1.00 91.56 81 PHE A N 1
ATOM 633 C CA . PHE A 1 81 ? 2.718 2.987 4.507 1.00 91.56 81 PHE A CA 1
ATOM 634 C C . PHE A 1 81 ? 2.847 1.489 4.784 1.00 91.56 81 PHE A C 1
ATOM 636 O O . PHE A 1 81 ? 2.154 0.991 5.666 1.00 91.56 81 PHE A O 1
ATOM 643 N N . ALA A 1 82 ? 3.749 0.792 4.091 1.00 92.31 82 ALA A N 1
ATOM 644 C CA . ALA A 1 82 ? 3.939 -0.647 4.232 1.00 92.31 82 ALA A CA 1
ATOM 645 C C . ALA A 1 82 ? 4.253 -1.057 5.670 1.00 92.31 82 ALA A C 1
ATOM 647 O O . ALA A 1 82 ? 3.488 -1.824 6.243 1.00 92.31 82 ALA A O 1
ATOM 648 N N . VAL A 1 83 ? 5.248 -0.428 6.302 1.00 90.44 83 VAL A N 1
ATOM 649 C CA . VAL A 1 83 ? 5.631 -0.720 7.701 1.00 90.44 83 VAL A CA 1
ATOM 650 C C . VAL A 1 83 ? 4.526 -0.440 8.730 1.00 90.44 83 VAL A C 1
ATOM 652 O O . VAL A 1 83 ? 4.633 -0.814 9.892 1.00 90.44 83 VAL A O 1
ATOM 655 N N . ARG A 1 84 ? 3.468 0.280 8.340 1.00 90.06 84 ARG A N 1
ATOM 656 C CA . ARG A 1 84 ? 2.322 0.606 9.203 1.00 90.06 84 ARG A CA 1
ATOM 657 C C . ARG A 1 84 ? 1.083 -0.217 8.891 1.00 90.06 84 ARG A C 1
ATOM 659 O O . ARG A 1 84 ? 0.207 -0.289 9.745 1.00 90.06 84 ARG A O 1
ATOM 666 N N . LEU A 1 85 ? 0.981 -0.776 7.689 1.00 90.94 85 LEU A N 1
ATOM 667 C CA . LEU A 1 85 ? -0.187 -1.510 7.199 1.00 90.94 85 LEU A CA 1
ATOM 668 C C . LEU A 1 85 ? 0.038 -3.018 7.143 1.00 90.94 85 LEU A C 1
ATOM 670 O O . LEU A 1 85 ? -0.934 -3.767 7.160 1.00 90.94 85 LEU A O 1
ATOM 674 N N . LEU A 1 86 ? 1.292 -3.450 7.097 1.00 89.81 86 LEU A N 1
ATOM 675 C CA . LEU A 1 86 ? 1.687 -4.844 7.173 1.00 89.81 86 LEU A CA 1
ATOM 676 C C . LEU A 1 86 ? 2.572 -5.022 8.415 1.00 89.81 86 LEU A C 1
ATOM 678 O O . LEU A 1 86 ? 3.512 -4.248 8.593 1.00 89.81 86 LEU A O 1
ATOM 682 N N . PRO A 1 87 ? 2.266 -5.985 9.299 1.00 83.81 87 PRO A N 1
ATOM 683 C CA . PRO A 1 87 ? 3.204 -6.396 10.339 1.00 83.81 87 PRO A CA 1
ATOM 684 C C . PRO A 1 87 ? 4.430 -7.083 9.703 1.00 83.81 87 PRO A C 1
ATOM 686 O O . PRO A 1 87 ? 4.344 -7.554 8.567 1.00 83.81 87 PRO A O 1
ATOM 689 N N . GLU A 1 88 ? 5.557 -7.148 10.422 1.00 82.00 88 GLU 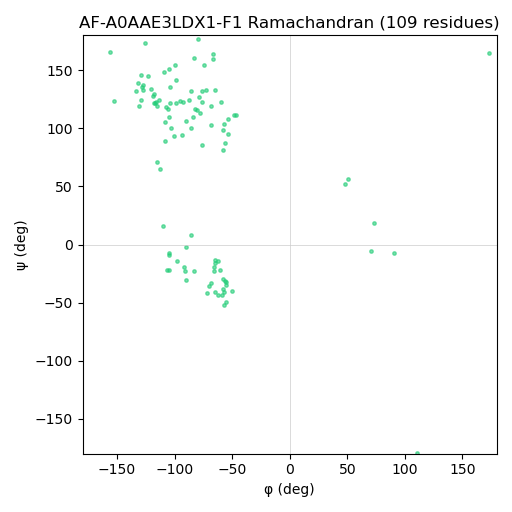A N 1
ATOM 690 C CA . GLU A 1 88 ? 6.853 -7.624 9.892 1.00 82.00 88 GLU A CA 1
ATOM 691 C C . GLU A 1 88 ? 6.768 -9.036 9.286 1.00 82.00 88 GLU A C 1
ATOM 693 O O . GLU A 1 88 ? 7.373 -9.325 8.255 1.00 82.00 88 GLU A O 1
ATOM 698 N N . GLU A 1 89 ? 5.937 -9.921 9.847 1.00 84.56 89 GLU A N 1
ATOM 699 C CA . GLU A 1 89 ? 5.753 -11.287 9.341 1.00 84.56 89 GLU A CA 1
ATOM 700 C C . GLU A 1 89 ? 5.127 -11.328 7.936 1.00 84.56 89 GLU A C 1
ATOM 702 O O . GLU A 1 89 ? 5.163 -12.359 7.260 1.00 84.56 89 GLU A O 1
ATOM 707 N N . ARG A 1 90 ? 4.539 -10.211 7.495 1.00 85.38 90 ARG A N 1
ATOM 708 C CA . ARG A 1 90 ? 3.860 -10.042 6.206 1.00 85.38 90 ARG A CA 1
ATOM 709 C C . ARG A 1 90 ? 4.627 -9.134 5.247 1.00 85.38 90 ARG A C 1
ATOM 711 O O . ARG A 1 90 ? 4.077 -8.738 4.222 1.00 85.38 90 ARG A O 1
ATOM 718 N N . ASP A 1 91 ? 5.906 -8.867 5.502 1.00 83.69 91 ASP A N 1
ATOM 719 C CA . ASP A 1 91 ? 6.760 -8.065 4.614 1.00 83.69 91 ASP A CA 1
ATOM 720 C C . ASP A 1 91 ? 6.821 -8.604 3.177 1.00 83.69 91 ASP A C 1
ATOM 722 O O . ASP A 1 91 ? 6.882 -7.836 2.216 1.00 83.69 91 ASP A O 1
ATOM 726 N N . ALA A 1 92 ? 6.721 -9.926 3.007 1.00 88.81 92 ALA A N 1
ATOM 727 C CA . ALA A 1 92 ? 6.668 -10.565 1.693 1.00 88.81 92 ALA A CA 1
ATOM 728 C C . ALA A 1 92 ? 5.407 -10.208 0.877 1.00 88.81 92 ALA A C 1
ATOM 730 O O . ALA A 1 92 ? 5.367 -10.486 -0.321 1.00 88.81 92 ALA A O 1
ATOM 731 N N . GLU A 1 93 ? 4.385 -9.616 1.498 1.00 93.50 93 GLU A N 1
ATOM 732 C CA . GLU A 1 93 ? 3.163 -9.152 0.834 1.00 93.50 93 GLU A CA 1
ATOM 733 C C . GLU A 1 93 ? 3.256 -7.700 0.350 1.00 93.50 93 GLU A C 1
ATOM 735 O O . GLU A 1 93 ? 2.320 -7.209 -0.292 1.00 93.50 93 GLU A O 1
ATOM 740 N N . PHE A 1 94 ? 4.377 -7.015 0.612 1.00 95.75 94 PHE A N 1
ATOM 741 C CA . PHE A 1 94 ? 4.707 -5.761 -0.049 1.00 95.75 94 PHE A CA 1
ATOM 742 C C . PHE A 1 94 ? 5.511 -6.032 -1.321 1.00 95.75 94 PHE A C 1
ATOM 744 O O . PHE A 1 94 ? 6.691 -6.382 -1.301 1.00 95.75 94 PHE A O 1
ATOM 751 N N . MET A 1 95 ? 4.847 -5.858 -2.457 1.00 96.44 95 MET A N 1
ATOM 752 C CA . MET A 1 95 ? 5.403 -6.119 -3.775 1.00 96.44 95 MET A CA 1
ATOM 753 C C . MET A 1 95 ? 5.759 -4.820 -4.497 1.00 96.44 95 MET A C 1
ATOM 755 O O . MET A 1 95 ? 5.114 -3.781 -4.326 1.00 96.44 95 MET A O 1
ATOM 759 N N . TYR A 1 96 ? 6.757 -4.905 -5.365 1.00 95.50 96 TYR A N 1
ATOM 760 C CA . TYR A 1 96 ? 7.203 -3.840 -6.247 1.00 95.50 96 TYR A CA 1
ATOM 761 C C . TYR A 1 96 ? 7.032 -4.271 -7.703 1.00 95.50 96 TYR A C 1
ATOM 763 O O . TYR A 1 96 ? 7.438 -5.362 -8.102 1.00 95.50 96 TYR A O 1
ATOM 771 N N . GLN A 1 97 ? 6.394 -3.416 -8.497 1.00 96.31 97 GLN A N 1
ATOM 772 C CA . GLN A 1 97 ? 6.294 -3.560 -9.942 1.00 96.31 97 GLN A CA 1
ATOM 773 C C . GLN A 1 97 ? 7.172 -2.488 -10.600 1.00 96.31 97 GLN A C 1
ATOM 775 O O . GLN A 1 97 ? 6.763 -1.317 -10.624 1.00 96.31 97 GLN A O 1
ATOM 780 N N . PRO A 1 98 ? 8.340 -2.868 -11.154 1.00 93.44 98 PRO A N 1
ATOM 781 C CA . PRO A 1 98 ? 9.183 -1.944 -11.902 1.00 93.44 98 PRO A CA 1
ATOM 782 C C . PRO A 1 98 ? 8.502 -1.494 -13.198 1.00 93.44 98 PRO A C 1
ATOM 784 O O . PRO A 1 98 ? 7.564 -2.137 -13.687 1.00 93.44 98 PRO A O 1
ATOM 787 N N . VAL A 1 99 ? 9.012 -0.410 -13.793 1.00 92.19 99 VAL A N 1
ATOM 788 C CA . VAL A 1 99 ? 8.624 0.029 -15.149 1.00 92.19 99 VAL A CA 1
ATOM 789 C C . VAL A 1 99 ? 8.896 -1.068 -16.181 1.00 92.19 99 VAL A C 1
ATOM 791 O O . VAL A 1 99 ? 8.107 -1.254 -17.107 1.00 92.19 99 VAL A O 1
ATOM 794 N N .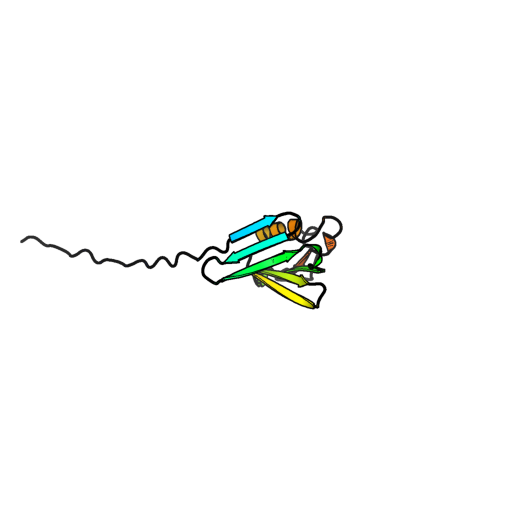 VAL A 1 100 ? 10.007 -1.788 -16.019 1.00 90.50 100 VAL A N 1
ATOM 795 C CA . VAL A 1 100 ? 10.434 -2.885 -16.891 1.00 90.50 100 VAL A CA 1
ATOM 796 C C . VAL A 1 100 ? 10.855 -4.064 -16.026 1.00 90.50 100 VAL A C 1
ATOM 798 O O . VAL A 1 100 ? 11.637 -3.893 -15.097 1.00 90.50 100 VAL A O 1
ATOM 801 N N . GLY A 1 101 ? 10.372 -5.256 -16.363 1.00 86.56 101 GLY A N 1
ATOM 802 C CA . GLY A 1 101 ? 10.681 -6.486 -15.640 1.00 86.56 101 GLY A CA 1
ATOM 803 C C . GLY A 1 101 ? 9.484 -7.049 -14.882 1.00 86.56 101 GLY A C 1
ATOM 804 O O . GLY A 1 101 ? 8.363 -6.535 -14.949 1.00 86.56 101 GLY A O 1
ATOM 805 N N . GLU A 1 102 ? 9.732 -8.156 -14.195 1.00 90.19 102 GLU A N 1
ATOM 806 C CA . GLU A 1 102 ? 8.712 -8.853 -13.422 1.00 90.19 102 GLU A CA 1
ATOM 807 C C . GLU A 1 102 ? 8.537 -8.239 -12.034 1.00 90.19 102 GLU A C 1
ATOM 809 O O . GLU A 1 102 ? 9.392 -7.518 -11.521 1.00 90.19 102 GLU A O 1
ATOM 814 N N . ARG A 1 103 ? 7.385 -8.526 -11.429 1.00 91.75 103 ARG A N 1
ATOM 815 C CA . ARG A 1 103 ? 7.085 -8.131 -10.058 1.00 91.75 103 ARG A CA 1
ATOM 816 C C . ARG A 1 103 ? 8.029 -8.846 -9.093 1.00 91.75 103 ARG A C 1
ATOM 818 O O . ARG A 1 103 ? 8.130 -10.070 -9.128 1.00 91.75 103 ARG A O 1
ATOM 825 N N . CYS A 1 104 ? 8.608 -8.097 -8.167 1.00 91.69 104 CYS A N 1
ATOM 826 C CA . CYS A 1 104 ? 9.472 -8.617 -7.114 1.00 91.69 104 CYS A CA 1
ATOM 827 C C . CYS A 1 104 ? 8.983 -8.169 -5.731 1.00 91.69 104 CYS A C 1
ATOM 829 O O . CYS A 1 104 ?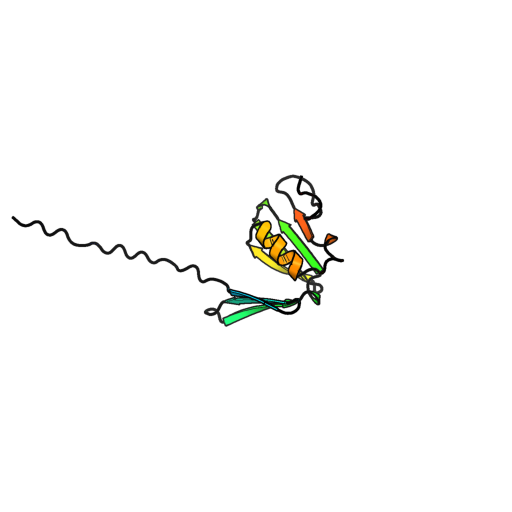 8.020 -7.406 -5.600 1.00 91.69 104 CYS A O 1
ATOM 831 N N . ARG A 1 105 ? 9.609 -8.688 -4.675 1.00 93.19 105 ARG A N 1
ATOM 832 C CA . ARG A 1 105 ? 9.354 -8.223 -3.309 1.00 93.19 105 ARG A CA 1
ATOM 833 C C . ARG A 1 105 ? 9.990 -6.853 -3.130 1.00 93.19 105 ARG A C 1
ATOM 835 O O . ARG A 1 105 ? 11.153 -6.659 -3.467 1.00 93.19 105 ARG A O 1
ATOM 842 N N . ALA A 1 106 ? 9.236 -5.915 -2.569 1.00 90.38 106 ALA A N 1
ATOM 843 C CA . ALA A 1 106 ? 9.655 -4.519 -2.481 1.00 90.38 106 ALA A CA 1
ATOM 844 C C . ALA A 1 106 ? 10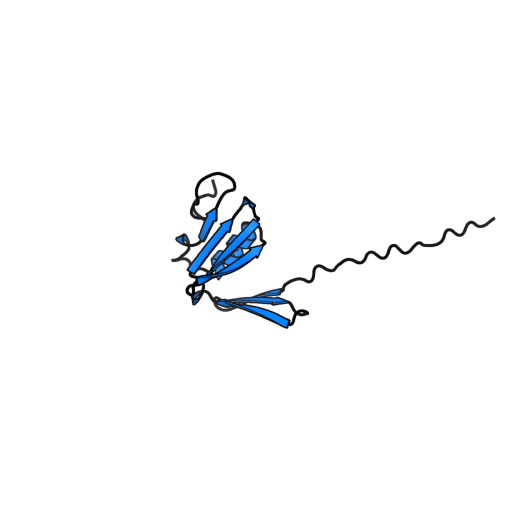.880 -4.297 -1.583 1.00 90.38 106 ALA A C 1
ATOM 846 O O . ALA A 1 106 ? 11.577 -3.295 -1.737 1.00 90.38 106 ALA A O 1
ATOM 847 N N . TRP A 1 107 ? 11.140 -5.220 -0.656 1.00 88.69 107 TRP A N 1
ATOM 848 C CA . TRP A 1 107 ? 12.288 -5.162 0.245 1.00 88.69 107 TRP A CA 1
ATOM 849 C C . TRP A 1 107 ? 13.526 -5.902 -0.277 1.00 88.69 107 TRP A C 1
ATOM 851 O O . TRP A 1 107 ? 14.629 -5.602 0.175 1.00 88.69 107 TRP A O 1
ATOM 861 N N . ASP A 1 108 ? 13.365 -6.825 -1.232 1.00 79.38 108 ASP A N 1
ATOM 862 C CA . ASP A 1 108 ? 14.461 -7.688 -1.698 1.00 79.38 108 ASP A CA 1
ATOM 863 C C . ASP A 1 108 ? 15.340 -6.998 -2.765 1.00 79.38 108 ASP A C 1
ATOM 865 O O . ASP A 1 108 ? 16.519 -7.331 -2.884 1.00 79.38 108 ASP A O 1
ATOM 869 N N . ASP A 1 1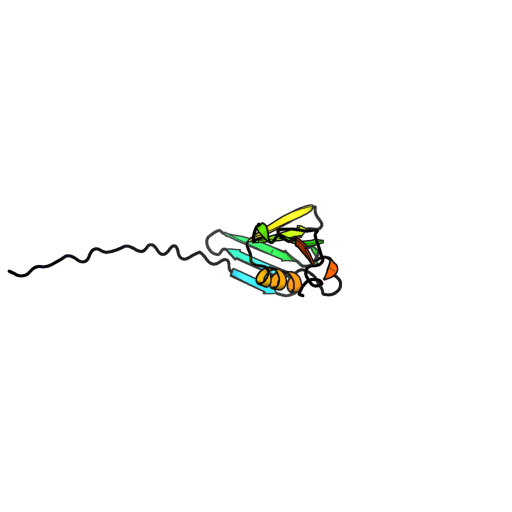09 ? 14.817 -5.986 -3.474 1.00 58.47 109 ASP A N 1
ATOM 870 C CA . ASP A 1 109 ? 15.503 -5.290 -4.579 1.00 58.47 109 ASP A CA 1
ATOM 871 C C . ASP A 1 109 ? 15.848 -3.821 -4.265 1.00 58.47 109 ASP A C 1
ATOM 873 O O . ASP A 1 109 ? 15.381 -2.874 -4.901 1.00 58.47 109 ASP A O 1
ATOM 877 N N . LEU A 1 110 ? 16.733 -3.614 -3.290 1.00 53.50 110 LEU A N 1
ATOM 878 C CA . LEU A 1 110 ? 17.538 -2.388 -3.207 1.00 53.50 110 LEU A CA 1
ATOM 879 C C . LEU A 1 110 ? 19.017 -2.745 -3.394 1.00 53.50 110 LEU A C 1
ATOM 881 O O . LEU A 1 110 ? 19.802 -2.711 -2.444 1.00 53.50 110 LEU A O 1
ATOM 885 N N . ARG A 1 111 ? 19.389 -3.119 -4.622 1.00 45.03 111 ARG A N 1
ATOM 886 C CA . ARG A 1 111 ? 20.781 -3.183 -5.086 1.00 45.03 111 ARG A CA 1
ATOM 887 C C . ARG A 1 111 ? 20.921 -2.556 -6.461 1.00 45.03 111 ARG A C 1
ATOM 889 O O . ARG A 1 111 ? 20.042 -2.812 -7.308 1.00 45.03 111 ARG A O 1
#

Sequence (111 aa):
MKSRSRNRSTDKTRHSAQELKIGVEGGKIAFRAPRSGFNFVLEQAEVKGLLFCEASKKLEVSLHHGSTIVIRCDFENAKFFAVRLLPEERDAEFMYQPVVGERCRAWDDLR